Protein AF-A0A060BUA7-F1 (afdb_monomer_lite)

Foldseek 3Di:
DDDDDPDDDQLPDWFFPDPLKDKDAADDDDLAQATADRVQWIRDPSDIGKDKDQQKDALPQADDPDPDSRHPDRIGRIYIIKIKSVPPFWDADDDDDDDDDDDPDPAWDFDFDDPRTMTMTIIGGDDDPDDDDDDDDDDDDD

Organism: NCBI:txid278208

pLDDT: mean 72.05, std 21.01, range [26.09, 95.44]

Secondary structure (DSSP, 8-state):
------------S-BSPPTTPEEP-BS-STT-SEEE-GGGEEEETTEEEE--B---EE-TT--TT--STTTS-SEESEEE-EEE-TTT----SS----------STTEEEEEEE-SS-EEEEEEE---SS------SS----

Structure (mmCIF, N/CA/C/O backbone):
data_AF-A0A060BUA7-F1
#
_entry.id   AF-A0A060BUA7-F1
#
loop_
_atom_site.group_PDB
_atom_site.id
_atom_site.type_symbol
_atom_site.label_atom_id
_atom_site.label_alt_id
_atom_site.label_comp_id
_atom_site.label_asym_id
_atom_site.label_entity_id
_atom_site.label_seq_id
_atom_site.pdbx_PDB_ins_code
_atom_site.Cartn_x
_atom_site.Cartn_y
_atom_site.Cartn_z
_atom_site.occupancy
_atom_site.B_iso_or_equiv
_atom_site.auth_seq_id
_atom_site.auth_comp_id
_atom_site.auth_asym_id
_atom_site.auth_atom_id
_atom_site.pdbx_PDB_model_num
ATOM 1 N N . GLU A 1 1 ? -32.658 6.869 14.968 1.00 46.91 1 GLU A N 1
ATOM 2 C CA . GLU A 1 1 ? -31.893 5.618 14.786 1.00 46.91 1 GLU A CA 1
ATOM 3 C C . GLU A 1 1 ? -30.512 5.983 14.263 1.00 46.91 1 GLU A C 1
ATOM 5 O O . GLU A 1 1 ? -30.420 6.946 13.506 1.00 46.91 1 GLU A O 1
ATOM 10 N N . GLY A 1 2 ? -29.458 5.329 14.755 1.00 80.31 2 GLY A N 1
ATOM 11 C CA . GLY A 1 2 ? -28.060 5.698 14.500 1.00 80.31 2 GLY A CA 1
ATOM 12 C C . GLY A 1 2 ? -27.272 4.566 13.843 1.00 80.31 2 GLY A C 1
ATOM 13 O O . GLY A 1 2 ? -27.710 3.419 13.854 1.00 80.31 2 GLY A O 1
ATOM 14 N N . TYR A 1 3 ? -26.119 4.902 13.265 1.00 78.56 3 TYR A N 1
ATOM 15 C CA . TYR A 1 3 ? -25.164 3.910 12.770 1.00 78.56 3 TYR A CA 1
ATOM 16 C C . TYR A 1 3 ? -24.503 3.183 13.950 1.00 78.56 3 TYR A C 1
ATOM 18 O O . TYR A 1 3 ? -24.241 3.797 14.984 1.00 78.56 3 TYR A O 1
ATOM 26 N N . GLN A 1 4 ? -24.230 1.889 13.782 1.00 80.69 4 GLN A N 1
ATOM 27 C CA . GLN A 1 4 ? -23.444 1.084 14.716 1.00 80.69 4 GLN A CA 1
ATOM 28 C C . GLN A 1 4 ? -22.072 0.807 14.099 1.00 80.69 4 GLN A C 1
ATOM 30 O O . GLN A 1 4 ? -21.989 0.376 12.949 1.00 80.69 4 GLN A O 1
ATOM 35 N N . GLU A 1 5 ? -21.008 1.041 14.864 1.00 81.75 5 GLU A N 1
ATOM 36 C CA . GLU A 1 5 ? -19.652 0.680 14.457 1.00 81.75 5 GLU A CA 1
ATOM 37 C C . GLU A 1 5 ? -19.494 -0.846 14.432 1.00 81.75 5 GLU A C 1
ATOM 39 O O . GLU A 1 5 ? -19.836 -1.534 15.397 1.00 81.75 5 GLU A O 1
ATOM 44 N N . ILE A 1 6 ? -18.997 -1.368 13.310 1.00 83.31 6 ILE A N 1
ATOM 45 C CA . ILE A 1 6 ? -18.752 -2.805 13.104 1.00 83.31 6 ILE A CA 1
ATOM 46 C C . ILE A 1 6 ? -17.263 -3.140 12.986 1.00 83.31 6 ILE A C 1
ATOM 48 O O . ILE A 1 6 ? -16.882 -4.294 13.172 1.00 83.31 6 ILE A O 1
ATOM 52 N N . TRP A 1 7 ? -16.437 -2.145 12.662 1.00 81.56 7 TRP A N 1
ATOM 53 C CA . TRP A 1 7 ? -14.990 -2.252 12.551 1.00 81.56 7 TRP A CA 1
ATOM 54 C C . TRP A 1 7 ? -14.377 -0.851 12.538 1.00 81.56 7 TRP A C 1
ATOM 56 O O . TRP A 1 7 ? -14.933 0.059 11.918 1.00 81.56 7 TRP A O 1
ATOM 66 N N . SER A 1 8 ? -13.235 -0.699 13.196 1.00 81.06 8 SER A N 1
ATOM 67 C CA . SER A 1 8 ? -12.438 0.523 13.221 1.00 81.06 8 SER A CA 1
ATOM 68 C C . SER A 1 8 ? -10.966 0.173 13.442 1.00 81.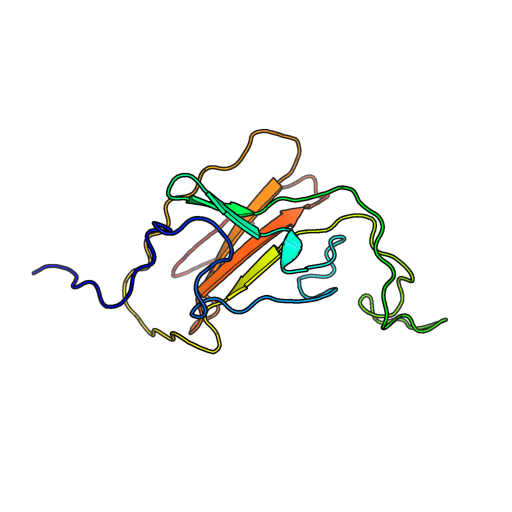06 8 SER A C 1
ATOM 70 O O . SER A 1 8 ? -10.632 -0.856 14.038 1.00 81.06 8 SER A O 1
ATOM 72 N N . ASP A 1 9 ? -10.081 1.033 12.945 1.00 78.56 9 ASP A N 1
ATOM 73 C CA . ASP A 1 9 ? -8.669 1.038 13.313 1.00 78.56 9 ASP A CA 1
ATOM 74 C C . ASP A 1 9 ? -8.239 2.488 13.538 1.00 78.56 9 ASP A C 1
ATOM 76 O O . ASP A 1 9 ? -8.167 3.290 12.607 1.00 78.56 9 ASP A O 1
ATOM 80 N N . GLU A 1 10 ? -7.994 2.815 14.802 1.00 84.44 10 GLU A N 1
ATOM 81 C CA . GLU A 1 10 ? -7.587 4.147 15.256 1.00 84.44 10 GLU A CA 1
ATOM 82 C C . GLU A 1 10 ? -6.059 4.317 15.264 1.00 84.44 10 GLU A C 1
ATOM 84 O O . GLU A 1 10 ? -5.558 5.360 15.672 1.00 84.44 10 GLU A O 1
ATOM 89 N N . PHE A 1 11 ? -5.297 3.296 14.845 1.00 84.06 11 PHE A N 1
ATOM 90 C CA . PHE A 1 11 ? -3.835 3.345 14.745 1.00 84.06 11 PHE A CA 1
ATOM 91 C C . PHE A 1 11 ? -3.133 3.738 16.062 1.00 84.06 11 PHE A C 1
ATOM 93 O O . PHE A 1 11 ? -2.153 4.478 16.074 1.00 84.06 11 PHE A O 1
ATOM 100 N N . ASN A 1 12 ? -3.623 3.214 17.192 1.00 81.19 12 ASN A N 1
ATOM 101 C CA . ASN A 1 12 ? -3.129 3.543 18.540 1.00 81.19 12 ASN A CA 1
ATOM 102 C C . ASN A 1 12 ? -1.802 2.864 18.930 1.00 81.19 12 ASN A C 1
ATOM 104 O O . ASN A 1 12 ? -1.246 3.169 19.984 1.00 81.19 12 ASN A O 1
ATOM 108 N N . ILE A 1 13 ? -1.325 1.901 18.138 1.00 87.81 13 ILE A N 1
ATOM 109 C CA . ILE A 1 13 ? -0.110 1.134 18.426 1.00 87.81 13 ILE A CA 1
ATOM 110 C C . ILE A 1 13 ? 0.944 1.503 17.390 1.00 87.81 13 ILE A C 1
ATOM 112 O O . ILE A 1 13 ? 0.815 1.140 16.224 1.00 87.81 13 ILE A O 1
ATOM 116 N N . ASP A 1 14 ? 1.987 2.202 17.835 1.00 85.31 14 ASP A N 1
ATOM 117 C CA . ASP A 1 14 ? 3.125 2.566 16.994 1.00 85.31 14 ASP A CA 1
ATOM 118 C C . ASP A 1 14 ? 3.829 1.330 16.409 1.00 85.31 14 ASP A C 1
ATOM 120 O O . ASP A 1 14 ? 3.964 0.287 17.057 1.00 85.31 14 ASP A O 1
ATOM 124 N N . GLY A 1 15 ? 4.351 1.482 15.192 1.00 91.19 15 GLY A N 1
ATOM 125 C CA . GLY A 1 15 ? 5.049 0.431 14.460 1.00 91.19 15 GLY A CA 1
ATOM 126 C C . GLY A 1 15 ? 4.265 -0.053 13.246 1.00 91.19 15 GLY A C 1
ATOM 127 O O . GLY A 1 15 ? 3.538 0.699 12.602 1.00 91.19 15 GLY A O 1
ATOM 128 N N . SER A 1 16 ? 4.440 -1.318 12.872 1.00 90.25 16 SER A N 1
ATOM 129 C CA . SER A 1 16 ? 3.766 -1.839 11.682 1.00 90.25 16 SER A CA 1
ATOM 130 C C . SER A 1 16 ? 2.239 -1.803 11.841 1.00 90.25 16 SER A C 1
ATOM 132 O O . SER A 1 16 ? 1.743 -2.128 12.921 1.00 90.25 16 SER A O 1
ATOM 134 N N . PRO A 1 17 ? 1.491 -1.461 10.774 1.00 86.56 17 PRO A N 1
ATOM 135 C CA . PRO A 1 17 ? 0.034 -1.560 10.765 1.00 86.56 17 PRO A CA 1
ATOM 136 C C . PRO A 1 17 ? -0.446 -2.938 11.224 1.00 86.56 17 PRO A C 1
ATOM 138 O O . PRO A 1 17 ? 0.236 -3.944 11.006 1.00 86.56 17 PRO A O 1
ATOM 141 N N . ALA A 1 18 ? -1.618 -2.974 11.863 1.00 86.88 18 ALA A N 1
ATOM 142 C CA . ALA A 1 18 ? -2.200 -4.204 12.381 1.00 86.88 18 ALA A CA 1
ATOM 143 C C . ALA A 1 18 ? -2.329 -5.276 11.286 1.00 86.88 18 ALA A C 1
ATOM 145 O O . ALA A 1 18 ? -2.468 -4.971 10.104 1.00 86.88 18 ALA A O 1
ATOM 146 N N . THR A 1 19 ? -2.334 -6.550 11.682 1.00 88.81 19 THR A N 1
ATOM 147 C CA . THR A 1 19 ? -2.428 -7.696 10.756 1.00 88.81 19 THR A CA 1
ATOM 148 C C . THR A 1 19 ? -3.760 -7.780 10.009 1.00 88.81 19 THR A C 1
ATOM 150 O O . THR A 1 19 ? -3.906 -8.587 9.096 1.00 88.81 19 THR A O 1
ATOM 153 N N . THR A 1 20 ? -4.728 -6.944 10.379 1.00 84.94 20 THR A N 1
ATOM 154 C CA . THR A 1 20 ? -5.939 -6.673 9.604 1.00 84.94 20 THR A CA 1
ATOM 155 C C . THR A 1 20 ? -5.641 -5.951 8.288 1.00 84.94 20 THR A C 1
ATOM 157 O O . THR A 1 20 ? -6.478 -5.969 7.393 1.00 84.94 20 THR A O 1
ATOM 160 N N . TRP A 1 21 ? -4.472 -5.342 8.118 1.00 87.25 21 TRP A N 1
ATOM 161 C CA . TRP A 1 21 ? -4.065 -4.717 6.866 1.00 87.25 21 TRP A CA 1
ATOM 162 C C . TRP A 1 21 ? -3.113 -5.614 6.074 1.00 87.25 21 TRP A C 1
ATOM 164 O O . TRP A 1 21 ? -2.046 -6.003 6.549 1.00 87.25 21 TRP A O 1
ATOM 174 N N . SER A 1 22 ? -3.472 -5.867 4.820 1.00 89.69 22 SER A N 1
ATOM 175 C CA . SER A 1 22 ? -2.644 -6.543 3.824 1.00 89.69 22 SER A CA 1
ATOM 176 C C . SER A 1 22 ? -1.938 -5.521 2.937 1.00 89.69 22 SER A C 1
ATOM 178 O O . SER A 1 22 ? -2.535 -4.526 2.527 1.00 89.69 22 SER A O 1
ATOM 180 N N . PHE A 1 23 ? -0.679 -5.784 2.588 1.00 90.38 23 PHE A N 1
ATOM 181 C CA . PHE A 1 23 ? 0.121 -4.911 1.726 1.00 90.38 23 PHE A CA 1
ATOM 182 C C . PHE A 1 23 ? 0.126 -5.390 0.280 1.00 90.38 23 PHE A C 1
ATOM 184 O O . PHE A 1 23 ? 0.403 -6.557 0.002 1.00 90.38 23 PHE A O 1
ATOM 191 N N . GLU A 1 24 ? -0.083 -4.466 -0.651 1.00 90.06 24 GLU A N 1
ATOM 192 C CA . GLU A 1 24 ? 0.254 -4.700 -2.052 1.00 90.06 24 GLU A CA 1
ATOM 193 C C . GLU A 1 24 ? 1.777 -4.605 -2.246 1.00 90.06 24 GLU A C 1
ATOM 195 O O . GLU A 1 24 ? 2.449 -3.790 -1.609 1.00 90.06 24 GLU A O 1
ATOM 200 N N . ASN A 1 25 ? 2.332 -5.423 -3.146 1.00 93.00 25 ASN A N 1
ATOM 201 C CA . ASN A 1 25 ? 3.760 -5.420 -3.454 1.00 93.00 25 ASN A CA 1
ATOM 202 C C . ASN A 1 25 ? 4.000 -5.388 -4.968 1.00 93.00 25 ASN A C 1
ATOM 204 O O . ASN A 1 25 ? 3.470 -6.217 -5.710 1.00 93.00 25 ASN A O 1
ATOM 208 N N . GLY A 1 26 ? 4.838 -4.459 -5.421 1.00 91.62 26 GLY A N 1
ATOM 209 C CA . GLY A 1 26 ? 5.216 -4.302 -6.819 1.00 91.62 26 GLY A CA 1
ATOM 210 C C . GLY A 1 26 ? 4.411 -3.274 -7.604 1.00 91.62 26 GLY A C 1
ATOM 211 O O . GLY A 1 26 ? 3.798 -2.355 -7.060 1.00 91.62 26 GLY A O 1
ATOM 212 N N . PHE A 1 27 ? 4.432 -3.430 -8.924 1.00 88.00 27 PHE A N 1
ATOM 213 C CA . PHE A 1 27 ? 3.620 -2.655 -9.855 1.00 88.00 27 PHE A CA 1
ATOM 214 C C . PHE A 1 27 ? 2.181 -3.189 -9.873 1.00 88.00 27 PHE A C 1
ATOM 216 O O . PHE A 1 27 ? 1.878 -4.179 -10.543 1.00 88.00 27 PHE A O 1
ATOM 223 N N . VAL A 1 28 ? 1.282 -2.555 -9.116 1.00 83.56 28 VAL A N 1
ATOM 224 C CA . VAL A 1 28 ? -0.079 -3.088 -8.905 1.00 83.56 28 VAL A CA 1
ATOM 225 C C . VAL A 1 28 ? -1.162 -2.238 -9.560 1.00 83.56 28 VAL A C 1
ATOM 227 O O . VAL A 1 28 ? -2.015 -2.780 -10.267 1.00 83.56 28 VAL A O 1
ATOM 230 N N . ARG A 1 29 ? -1.117 -0.915 -9.386 1.00 76.50 29 ARG A N 1
ATOM 231 C CA . ARG A 1 29 ? -2.217 -0.010 -9.745 1.00 76.50 29 ARG A CA 1
ATOM 232 C C . ARG A 1 29 ? -1.931 0.787 -11.019 1.00 76.50 29 ARG A C 1
ATOM 234 O O . ARG A 1 29 ? -0.847 1.334 -11.165 1.00 76.50 29 ARG A O 1
ATOM 241 N N . ASN A 1 30 ? -2.929 0.865 -11.907 1.00 75.88 30 ASN A N 1
ATOM 242 C CA . ASN A 1 30 ? -3.108 1.860 -12.984 1.00 75.88 30 ASN A CA 1
ATOM 243 C C . ASN A 1 30 ? -1.851 2.314 -13.761 1.00 75.88 30 ASN A C 1
ATOM 245 O O . ASN A 1 30 ? -1.732 3.495 -14.090 1.00 75.88 30 ASN A O 1
ATOM 249 N N . GLU A 1 31 ? -0.922 1.403 -14.054 1.00 80.38 31 GLU A N 1
ATOM 250 C CA . GLU A 1 31 ? 0.347 1.705 -14.742 1.00 80.38 31 GLU A CA 1
ATOM 251 C C . GLU A 1 31 ? 1.244 2.735 -14.042 1.00 80.38 31 GLU A C 1
ATOM 253 O O . GLU A 1 31 ? 2.127 3.352 -14.654 1.00 80.38 31 GLU A O 1
ATOM 258 N N . GLU A 1 32 ? 1.019 2.920 -12.746 1.00 75.69 32 GLU A N 1
ATOM 259 C CA . GLU A 1 32 ? 1.657 3.952 -11.951 1.00 75.69 32 GLU A CA 1
ATOM 260 C C . GLU A 1 32 ? 3.173 3.713 -11.843 1.00 75.69 32 GLU A C 1
ATOM 262 O O . GLU A 1 32 ? 3.698 2.631 -12.134 1.00 75.69 32 GLU A O 1
ATOM 267 N N . LEU A 1 33 ? 3.917 4.777 -11.536 1.00 79.44 33 LEU A N 1
ATOM 268 C CA . LEU A 1 33 ? 5.383 4.743 -11.566 1.00 79.44 33 LEU A CA 1
ATOM 269 C C . LEU A 1 33 ? 5.983 4.155 -10.289 1.00 79.44 33 LEU A C 1
ATOM 271 O O . LEU A 1 33 ? 7.127 3.698 -10.319 1.00 79.44 33 LEU A O 1
ATOM 275 N N . GLN A 1 34 ? 5.242 4.201 -9.183 1.00 77.75 34 GLN A N 1
ATOM 276 C CA . GLN A 1 34 ? 5.717 3.727 -7.897 1.00 77.75 34 GLN A CA 1
ATOM 277 C C . GLN A 1 34 ? 5.651 2.203 -7.767 1.00 77.75 34 GLN A C 1
ATOM 279 O O . GLN A 1 34 ? 4.736 1.545 -8.263 1.00 77.75 34 GLN A O 1
ATOM 284 N N . TRP A 1 35 ? 6.626 1.663 -7.049 1.00 88.06 35 TRP A N 1
ATOM 285 C CA . TRP A 1 35 ? 6.661 0.294 -6.565 1.00 88.06 35 TRP A CA 1
ATOM 286 C C . TRP A 1 35 ? 6.033 0.230 -5.175 1.00 88.06 35 TRP A C 1
ATOM 288 O O . TRP A 1 35 ? 6.493 0.914 -4.258 1.00 88.06 35 TRP A O 1
ATOM 298 N N . TYR A 1 36 ? 4.977 -0.564 -5.010 1.00 91.12 36 TYR A N 1
ATOM 299 C CA . TYR A 1 36 ? 4.391 -0.762 -3.691 1.00 91.12 36 TYR A CA 1
ATOM 300 C C . TYR A 1 36 ? 5.237 -1.716 -2.855 1.00 91.12 36 TYR A C 1
ATOM 302 O O . TYR A 1 36 ? 5.682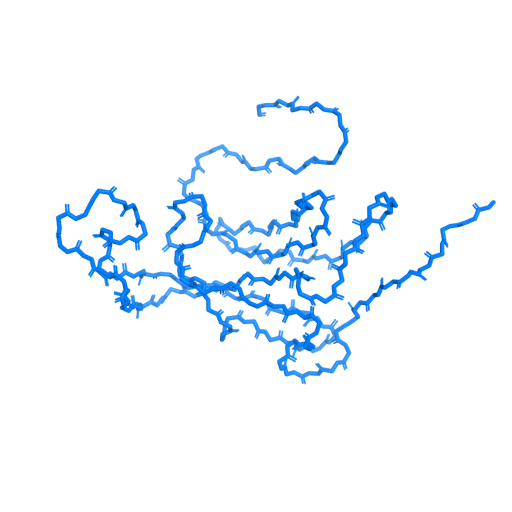 -2.749 -3.351 1.00 91.12 36 TYR A O 1
ATOM 310 N N . GLN A 1 37 ? 5.464 -1.368 -1.595 1.00 92.25 37 GLN A N 1
ATOM 311 C CA . GLN A 1 37 ? 6.154 -2.207 -0.621 1.00 92.25 37 GLN A CA 1
ATOM 312 C C . GLN A 1 37 ? 5.722 -1.821 0.794 1.00 92.25 37 GLN A C 1
ATOM 314 O O . GLN A 1 37 ? 5.310 -0.692 1.035 1.00 92.25 37 GLN A O 1
ATOM 319 N N . LYS A 1 38 ? 5.838 -2.745 1.750 1.00 93.12 38 LYS A N 1
ATOM 320 C CA . LYS A 1 38 ? 5.371 -2.527 3.130 1.00 93.12 38 LYS A CA 1
ATOM 321 C C . LYS A 1 38 ? 6.143 -1.433 3.885 1.00 93.12 38 LYS A C 1
ATOM 323 O O . LYS A 1 38 ? 5.558 -0.729 4.700 1.00 93.12 38 LYS A O 1
ATOM 328 N N . ASP A 1 39 ? 7.432 -1.261 3.584 1.00 92.69 39 ASP A N 1
ATOM 329 C CA . ASP A 1 39 ? 8.370 -0.417 4.350 1.00 92.69 39 ASP A CA 1
ATOM 330 C C . ASP A 1 39 ? 8.084 1.094 4.231 1.00 92.69 39 ASP A C 1
ATOM 332 O O . ASP A 1 39 ? 8.701 1.925 4.908 1.00 92.69 39 ASP A O 1
ATOM 336 N N . ASN A 1 40 ? 7.146 1.458 3.359 1.00 86.38 40 ASN A N 1
ATOM 337 C CA . ASN A 1 40 ? 6.648 2.811 3.166 1.00 86.38 40 ASN A CA 1
ATOM 338 C C . ASN A 1 40 ? 5.415 3.123 4.033 1.00 86.38 40 ASN A C 1
ATOM 340 O O . ASN A 1 40 ? 4.833 4.192 3.869 1.00 86.38 40 ASN A O 1
ATOM 344 N N . ALA A 1 41 ? 4.998 2.223 4.931 1.00 86.62 41 ALA A N 1
ATOM 345 C CA . ALA A 1 41 ? 3.895 2.454 5.857 1.00 86.62 41 ALA A CA 1
ATOM 346 C C . ALA A 1 41 ? 4.300 2.155 7.297 1.00 86.62 41 ALA A C 1
ATOM 348 O O . ALA A 1 41 ? 4.894 1.118 7.587 1.00 86.62 41 ALA A O 1
ATOM 349 N N . ASN A 1 42 ? 3.922 3.051 8.200 1.00 86.44 42 ASN A N 1
ATOM 350 C CA . ASN A 1 42 ? 4.155 2.897 9.625 1.00 86.44 42 ASN A CA 1
ATOM 351 C C . ASN A 1 42 ? 3.056 3.614 10.407 1.00 86.44 42 ASN A C 1
ATOM 353 O O . ASN A 1 42 ? 2.608 4.688 10.011 1.00 86.44 42 ASN A O 1
ATOM 357 N N . VAL A 1 43 ? 2.644 3.046 11.527 1.00 84.56 43 VAL A N 1
ATOM 358 C CA . VAL A 1 43 ? 1.812 3.724 12.512 1.00 84.56 43 VAL A CA 1
ATOM 359 C C . VAL A 1 43 ? 2.715 4.531 13.429 1.00 84.56 43 VAL A C 1
ATOM 361 O O . VAL A 1 43 ? 3.719 4.026 13.942 1.00 84.56 43 VAL A O 1
ATOM 364 N N . LYS A 1 44 ? 2.379 5.806 13.592 1.00 79.88 44 LYS A N 1
ATOM 365 C CA . LYS A 1 44 ? 3.088 6.713 14.481 1.00 79.88 44 LYS A CA 1
ATOM 366 C C . LYS A 1 44 ? 2.153 7.812 14.964 1.00 79.88 44 LYS A C 1
ATOM 368 O O . LYS A 1 44 ? 1.444 8.407 14.154 1.00 79.88 44 LYS A O 1
ATOM 373 N N . ASP A 1 45 ? 2.205 8.115 16.258 1.00 81.25 45 ASP A N 1
ATOM 374 C CA . ASP A 1 45 ? 1.478 9.234 16.870 1.00 81.25 45 ASP A CA 1
ATOM 375 C C . ASP A 1 45 ? -0.048 9.154 16.619 1.00 81.25 45 ASP A C 1
ATOM 377 O O . ASP A 1 45 ? -0.705 10.157 16.325 1.00 81.25 45 ASP A O 1
ATOM 381 N N . GLY A 1 46 ? -0.619 7.944 16.691 1.00 77.62 46 GLY A N 1
ATOM 382 C CA . GLY A 1 46 ? -2.057 7.718 16.480 1.00 77.62 46 GLY A CA 1
ATOM 383 C C . GLY A 1 46 ? -2.503 7.801 15.016 1.00 77.62 46 GLY A C 1
ATOM 384 O O . GLY A 1 46 ? -3.679 8.017 14.739 1.00 77.62 46 GLY A O 1
ATOM 385 N N . CYS A 1 47 ? -1.570 7.733 14.063 1.00 78.81 47 CYS A N 1
ATOM 386 C CA . CYS A 1 47 ? -1.858 7.875 12.639 1.00 78.81 47 CYS A CA 1
ATOM 387 C C . CYS A 1 47 ? -1.135 6.806 11.819 1.00 78.81 47 CYS A C 1
ATOM 389 O O . CYS A 1 47 ? 0.055 6.555 12.012 1.00 78.81 47 CYS A O 1
ATOM 391 N N . LEU A 1 48 ? -1.819 6.258 10.815 1.00 83.50 48 LEU A N 1
ATOM 392 C CA . LEU A 1 48 ? -1.154 5.544 9.731 1.00 83.50 48 LEU A CA 1
ATOM 393 C C . LEU A 1 48 ? -0.460 6.544 8.805 1.00 83.50 48 LEU A C 1
ATOM 395 O O . LEU A 1 48 ? -1.098 7.336 8.109 1.00 83.50 48 LEU A O 1
ATOM 399 N N . VAL A 1 49 ? 0.865 6.486 8.788 1.00 81.62 49 VAL A N 1
ATOM 400 C CA . VAL A 1 49 ? 1.723 7.270 7.908 1.00 81.62 49 VAL A CA 1
ATOM 401 C C . VAL A 1 49 ? 2.106 6.402 6.720 1.00 81.62 49 VAL A C 1
ATOM 403 O O . VAL A 1 49 ? 2.749 5.367 6.877 1.00 81.62 49 VAL A O 1
ATOM 406 N N . ILE A 1 50 ? 1.729 6.840 5.522 1.00 82.19 50 ILE A N 1
ATOM 407 C CA . ILE A 1 50 ? 2.217 6.271 4.266 1.00 82.19 50 ILE A CA 1
ATOM 408 C C . ILE A 1 50 ? 3.157 7.297 3.638 1.00 82.19 50 ILE A C 1
ATOM 410 O O . ILE A 1 50 ? 2.842 8.484 3.568 1.00 82.19 50 ILE A O 1
ATOM 414 N N . GLU A 1 51 ? 4.314 6.851 3.168 1.00 79.44 51 GLU A N 1
ATOM 415 C CA . GLU A 1 51 ? 5.351 7.711 2.613 1.00 79.44 51 GLU A CA 1
ATOM 416 C C . GLU A 1 51 ? 5.628 7.342 1.160 1.00 79.44 51 GLU A C 1
ATOM 418 O O . GLU A 1 51 ? 5.988 6.212 0.837 1.00 79.44 51 GLU A O 1
ATOM 423 N N . GLY A 1 52 ? 5.506 8.311 0.256 1.00 82.25 52 GLY A N 1
ATOM 424 C CA . GLY A 1 52 ? 6.106 8.198 -1.069 1.00 82.25 52 GLY A CA 1
ATOM 425 C C . GLY A 1 52 ? 7.592 8.542 -0.987 1.00 82.25 52 GLY A C 1
ATOM 426 O O . GLY A 1 52 ? 7.928 9.646 -0.558 1.00 82.25 52 GLY A O 1
ATOM 427 N N . ARG A 1 53 ? 8.484 7.641 -1.408 1.00 82.12 53 ARG A N 1
ATOM 428 C CA . ARG A 1 53 ? 9.933 7.899 -1.445 1.00 82.12 53 ARG A CA 1
ATOM 429 C C . ARG A 1 53 ? 10.429 7.905 -2.886 1.00 82.12 53 ARG A C 1
ATOM 431 O O . ARG A 1 53 ? 9.934 7.165 -3.733 1.00 82.12 53 ARG A O 1
ATOM 438 N N . LYS A 1 54 ? 11.406 8.765 -3.176 1.00 85.12 54 LYS A N 1
ATOM 439 C CA . LYS A 1 54 ? 12.161 8.728 -4.433 1.00 85.12 54 LYS A CA 1
ATOM 440 C C . LYS A 1 54 ? 13.380 7.842 -4.212 1.00 85.12 54 LYS A C 1
ATOM 442 O O . LYS A 1 54 ? 14.401 8.313 -3.720 1.00 85.12 54 LYS A O 1
ATOM 447 N N . GLU A 1 55 ? 13.246 6.573 -4.554 1.00 83.44 55 GLU A N 1
ATOM 448 C CA . GLU A 1 55 ? 14.295 5.571 -4.406 1.00 83.44 55 GLU A CA 1
ATOM 449 C C . GLU A 1 55 ? 14.219 4.539 -5.529 1.00 83.44 55 GLU A C 1
ATOM 451 O O . GLU A 1 55 ? 13.153 4.296 -6.099 1.00 83.44 55 GLU A O 1
ATOM 456 N N . THR A 1 56 ? 15.367 3.956 -5.868 1.00 92.44 56 THR A N 1
ATOM 457 C CA . THR A 1 56 ? 15.455 2.980 -6.952 1.00 92.44 56 THR A CA 1
ATOM 458 C C . THR A 1 56 ? 15.300 1.571 -6.403 1.00 92.44 56 THR A C 1
ATOM 460 O O . THR A 1 56 ? 16.123 1.133 -5.603 1.00 92.44 56 THR A O 1
ATOM 463 N N . VAL A 1 57 ? 14.295 0.843 -6.888 1.00 93.81 57 VAL A N 1
ATOM 464 C CA . VAL A 1 57 ? 14.065 -0.570 -6.559 1.00 93.81 57 VAL A CA 1
ATOM 465 C C . VAL A 1 57 ? 14.120 -1.400 -7.835 1.00 93.81 57 VAL A C 1
ATOM 467 O O . VAL A 1 57 ? 13.506 -1.048 -8.844 1.00 93.81 57 VAL A O 1
ATOM 470 N N . THR A 1 58 ? 14.864 -2.504 -7.807 1.00 95.44 58 THR A N 1
ATOM 471 C CA . THR A 1 58 ? 14.906 -3.464 -8.917 1.00 95.44 58 THR A CA 1
ATOM 472 C C . THR A 1 58 ? 13.576 -4.192 -9.019 1.00 95.44 58 THR A C 1
ATOM 474 O O . THR A 1 58 ? 13.075 -4.697 -8.019 1.00 95.44 58 THR A O 1
ATOM 477 N N . ASN A 1 59 ? 13.024 -4.291 -10.226 1.00 94.25 59 ASN A N 1
ATOM 478 C CA . ASN A 1 59 ? 11.837 -5.096 -10.472 1.00 94.25 59 ASN A CA 1
ATOM 479 C C . ASN A 1 59 ? 12.239 -6.577 -10.627 1.00 94.25 59 ASN A C 1
ATOM 481 O O . ASN A 1 59 ? 12.792 -6.935 -11.671 1.00 94.25 59 ASN A O 1
ATOM 485 N N . PRO A 1 60 ? 11.958 -7.461 -9.650 1.00 93.69 60 PRO A N 1
ATOM 486 C CA . PRO A 1 60 ? 12.278 -8.885 -9.753 1.00 93.69 60 PRO A CA 1
ATOM 487 C C . PRO A 1 60 ? 11.531 -9.591 -10.893 1.00 93.69 60 PRO A C 1
ATOM 489 O O . PRO A 1 60 ? 11.969 -10.644 -11.341 1.00 93.69 60 PRO A O 1
ATOM 492 N N . ASN A 1 61 ? 10.431 -9.011 -11.383 1.00 93.06 61 ASN A N 1
ATOM 493 C CA . ASN A 1 61 ? 9.610 -9.576 -12.452 1.00 93.06 61 ASN A CA 1
ATOM 494 C C . ASN A 1 61 ? 9.976 -9.018 -13.836 1.00 93.06 61 ASN A C 1
ATOM 496 O O . ASN A 1 61 ? 9.182 -9.128 -14.770 1.00 93.06 61 ASN A O 1
ATOM 500 N N . TYR A 1 62 ? 11.132 -8.363 -13.977 1.00 94.38 62 TYR A N 1
ATOM 501 C CA . TYR A 1 62 ? 11.555 -7.799 -15.254 1.00 94.38 62 TYR A CA 1
ATOM 502 C C . TYR A 1 62 ? 11.784 -8.885 -16.313 1.00 94.38 62 TYR A C 1
ATOM 504 O O . TYR A 1 62 ? 12.521 -9.846 -16.097 1.00 94.38 62 TYR A O 1
ATOM 512 N N . ILE A 1 63 ? 11.192 -8.684 -17.489 1.00 94.88 63 ILE A N 1
ATOM 513 C CA . ILE A 1 63 ? 11.338 -9.540 -18.663 1.00 94.88 63 ILE A CA 1
ATOM 514 C C . ILE A 1 63 ? 11.725 -8.649 -19.844 1.00 94.88 63 ILE A C 1
ATOM 516 O O . ILE A 1 63 ? 10.960 -7.779 -20.270 1.00 94.88 63 ILE A O 1
ATOM 520 N N . SER A 1 64 ? 12.921 -8.874 -20.392 1.00 93.94 64 SER A N 1
ATOM 521 C CA . SER A 1 64 ? 13.406 -8.120 -21.551 1.00 93.94 64 SER A CA 1
ATOM 522 C C . SER A 1 64 ? 12.484 -8.322 -22.756 1.00 93.94 64 SER A C 1
ATOM 524 O O . SER A 1 64 ? 12.146 -9.450 -23.103 1.00 93.94 64 SER A O 1
ATOM 526 N N . GLY A 1 65 ? 12.059 -7.220 -23.379 1.00 92.75 65 GLY A N 1
ATOM 527 C CA . GLY A 1 65 ? 11.147 -7.241 -24.526 1.00 92.75 65 GLY A CA 1
ATOM 528 C C . GLY A 1 65 ? 9.668 -7.446 -24.180 1.00 92.75 65 GLY A C 1
ATOM 529 O O . GLY A 1 65 ? 8.851 -7.510 -25.096 1.00 92.75 65 GLY A O 1
ATOM 530 N N . SER A 1 66 ? 9.299 -7.525 -22.895 1.00 93.94 66 SER A N 1
ATOM 531 C CA . SER A 1 66 ? 7.890 -7.570 -22.494 1.00 93.94 66 SER A CA 1
ATOM 532 C C . SER A 1 66 ? 7.160 -6.276 -22.856 1.00 93.94 66 SER A C 1
ATOM 534 O O . SER A 1 66 ? 7.703 -5.179 -22.717 1.00 93.94 66 SER A O 1
ATOM 536 N N . THR A 1 67 ? 5.908 -6.406 -23.289 1.00 91.44 67 THR A N 1
ATOM 537 C CA . THR A 1 67 ? 4.989 -5.286 -23.533 1.00 91.44 67 THR A CA 1
ATOM 538 C C . THR A 1 67 ? 4.095 -4.984 -22.329 1.00 91.44 67 THR A C 1
ATOM 540 O O . THR A 1 67 ? 3.434 -3.948 -22.311 1.00 91.44 67 THR A O 1
ATOM 543 N N . ASP A 1 68 ? 4.081 -5.849 -21.309 1.00 90.44 68 ASP A N 1
ATOM 544 C CA . ASP A 1 68 ? 3.343 -5.611 -20.068 1.00 90.44 68 ASP A CA 1
ATOM 545 C C . ASP A 1 68 ? 4.085 -4.564 -19.224 1.00 90.44 68 ASP A C 1
ATOM 547 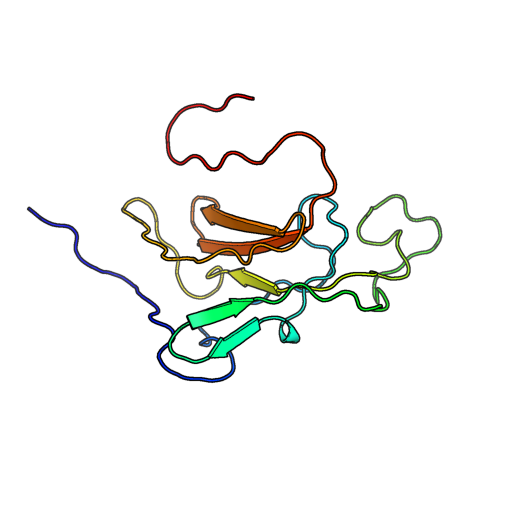O O . ASP A 1 68 ? 5.269 -4.699 -18.905 1.00 90.44 68 ASP A O 1
ATOM 551 N N . TRP A 1 69 ? 3.392 -3.494 -18.840 1.00 86.19 69 TRP A N 1
ATOM 552 C CA . TRP A 1 69 ? 3.950 -2.397 -18.052 1.00 86.19 69 TRP A CA 1
ATOM 553 C C . TRP A 1 69 ? 4.543 -2.852 -16.706 1.00 86.19 69 TRP A C 1
ATOM 555 O O . TRP A 1 69 ? 5.481 -2.218 -16.217 1.00 86.19 69 TRP A O 1
ATOM 565 N N . LYS A 1 70 ? 4.045 -3.953 -16.122 1.00 88.44 70 LYS A N 1
ATOM 566 C CA . LYS A 1 70 ? 4.534 -4.508 -14.849 1.00 88.44 70 LYS A CA 1
ATOM 567 C C . LYS A 1 70 ? 5.874 -5.219 -14.980 1.00 88.44 70 LYS A C 1
ATOM 569 O O . LYS A 1 70 ? 6.616 -5.302 -14.005 1.00 88.44 70 LYS A O 1
ATOM 574 N N . THR A 1 71 ? 6.186 -5.753 -16.157 1.00 91.94 71 THR A N 1
ATOM 575 C CA . THR A 1 71 ? 7.371 -6.600 -16.385 1.00 91.94 71 THR A CA 1
ATOM 576 C C . THR A 1 71 ? 8.349 -5.992 -17.390 1.00 91.94 71 THR A C 1
ATOM 578 O O . THR A 1 71 ? 9.499 -6.403 -17.453 1.00 91.94 71 THR A O 1
ATOM 581 N N . SER A 1 72 ? 7.949 -4.961 -18.132 1.00 91.75 72 SER A N 1
ATOM 582 C CA . SER A 1 72 ? 8.799 -4.246 -19.097 1.00 91.75 72 SER A CA 1
ATOM 583 C C . SER A 1 72 ? 9.828 -3.315 -18.452 1.00 91.75 72 SER A C 1
ATOM 585 O O . SER A 1 72 ? 10.835 -2.970 -19.068 1.00 91.75 72 SER A O 1
ATOM 587 N N . ARG A 1 73 ? 9.592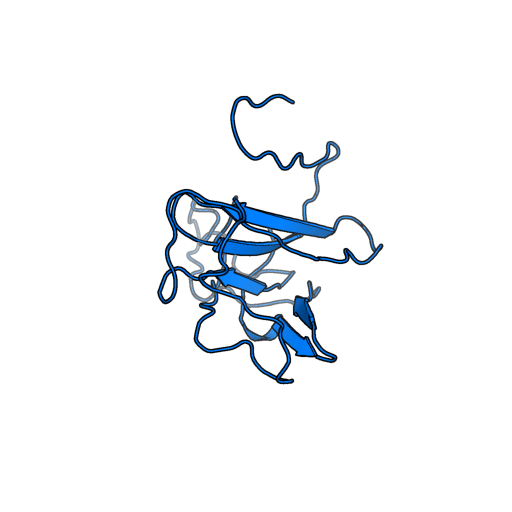 -2.887 -17.207 1.00 90.25 73 ARG A N 1
ATOM 588 C CA . ARG A 1 73 ? 10.449 -1.933 -16.492 1.00 90.25 73 ARG A CA 1
ATOM 589 C C . ARG A 1 73 ? 11.468 -2.685 -15.628 1.00 90.25 73 ARG A C 1
ATOM 591 O O . ARG A 1 73 ? 11.038 -3.421 -14.741 1.00 90.25 73 ARG A O 1
ATOM 598 N N . PRO A 1 74 ? 12.787 -2.490 -15.812 1.00 93.19 74 PRO A N 1
ATOM 599 C CA . PRO A 1 74 ? 13.802 -3.162 -14.994 1.00 93.19 74 PRO A CA 1
ATOM 600 C C . PRO A 1 74 ? 13.902 -2.595 -13.573 1.00 93.19 74 PRO A C 1
ATOM 602 O O . PRO A 1 74 ? 14.313 -3.296 -12.651 1.00 93.19 74 PRO A O 1
ATOM 605 N N . VAL A 1 75 ? 13.517 -1.331 -13.383 1.00 93.44 75 VAL A N 1
ATOM 606 C CA . VAL A 1 75 ? 13.564 -0.635 -12.093 1.00 93.44 75 VAL A CA 1
ATOM 607 C C . VAL A 1 75 ? 12.347 0.271 -11.912 1.00 93.44 75 VAL A C 1
ATOM 609 O O . VAL A 1 75 ? 11.787 0.777 -12.888 1.00 93.44 75 VAL A O 1
ATOM 612 N N . ALA A 1 76 ? 11.979 0.515 -10.659 1.00 89.00 76 ALA A N 1
ATOM 613 C CA . ALA A 1 76 ? 11.112 1.609 -10.238 1.00 89.00 76 ALA A CA 1
ATOM 614 C C . ALA A 1 76 ? 11.961 2.727 -9.622 1.00 89.00 76 ALA A C 1
ATOM 616 O O . ALA A 1 76 ? 12.954 2.440 -8.965 1.00 89.00 76 ALA A O 1
ATOM 617 N N . GLN A 1 77 ? 11.580 3.989 -9.830 1.00 87.06 77 GLN A N 1
ATOM 618 C CA . GLN A 1 77 ? 12.294 5.167 -9.291 1.00 87.06 77 GLN A CA 1
ATOM 619 C C . GLN A 1 77 ? 11.597 5.799 -8.079 1.00 87.06 77 GLN A C 1
ATOM 621 O O . GLN A 1 77 ? 12.069 6.793 -7.520 1.00 87.06 77 GLN A O 1
ATOM 626 N N . TYR A 1 78 ? 10.439 5.253 -7.723 1.00 85.44 78 TYR A N 1
ATOM 627 C CA . TYR A 1 78 ? 9.600 5.716 -6.636 1.00 85.44 78 TYR A CA 1
ATOM 628 C C . TYR A 1 78 ? 9.019 4.508 -5.919 1.00 85.44 78 TYR A C 1
ATOM 630 O O . TYR A 1 78 ? 8.706 3.504 -6.560 1.00 85.44 78 TYR A O 1
ATOM 638 N N . THR A 1 79 ? 8.821 4.629 -4.615 1.00 85.38 79 THR A N 1
ATOM 639 C CA . THR A 1 79 ? 8.164 3.616 -3.787 1.00 85.38 79 THR A CA 1
ATOM 640 C C . THR A 1 79 ? 7.048 4.242 -2.967 1.00 85.38 79 THR A C 1
ATOM 642 O O . THR A 1 79 ? 7.055 5.445 -2.687 1.00 85.38 79 THR A O 1
ATOM 645 N N . SER A 1 80 ? 6.060 3.433 -2.601 1.00 87.00 80 SER A N 1
ATOM 646 C CA . SER A 1 80 ? 5.012 3.807 -1.652 1.00 87.00 80 SER A CA 1
ATOM 647 C C . SER A 1 80 ? 4.391 2.556 -1.025 1.00 87.00 80 SER A C 1
ATOM 649 O O . SER A 1 80 ? 4.826 1.449 -1.327 1.00 87.00 80 SER A O 1
ATOM 651 N N . SER A 1 81 ? 3.360 2.711 -0.193 1.00 86.50 81 SER A N 1
ATOM 652 C CA . SER A 1 81 ? 2.547 1.585 0.286 1.00 86.50 81 SER A CA 1
ATOM 653 C C . SER A 1 81 ? 1.117 1.691 -0.219 1.00 86.50 81 SER A C 1
ATOM 655 O O . SER A 1 81 ? 0.545 2.780 -0.312 1.00 86.50 81 SER A O 1
ATOM 657 N N . SER A 1 82 ? 0.527 0.532 -0.490 1.00 87.12 82 SER A N 1
ATOM 658 C CA . SER A 1 82 ? -0.918 0.372 -0.566 1.00 87.12 82 SER A CA 1
ATOM 659 C C . SER A 1 82 ? -1.329 -0.721 0.405 1.00 87.12 82 SER A C 1
ATOM 661 O O . SER A 1 82 ? -0.736 -1.802 0.419 1.00 87.12 82 SER A O 1
ATOM 663 N N . LEU A 1 83 ? -2.306 -0.392 1.242 1.00 86.19 83 LEU A N 1
ATOM 664 C CA . LEU A 1 83 ? -2.871 -1.271 2.246 1.00 86.19 83 LEU A CA 1
ATOM 665 C C . LEU A 1 83 ? -4.314 -1.585 1.868 1.00 86.19 83 LEU A C 1
ATOM 667 O O . LEU A 1 83 ? -5.047 -0.721 1.380 1.00 86.19 83 LEU A O 1
ATOM 671 N N . THR A 1 84 ? -4.724 -2.823 2.107 1.00 85.88 84 THR A N 1
ATOM 672 C CA . THR A 1 84 ? -6.081 -3.301 1.847 1.00 85.88 84 THR A CA 1
ATOM 673 C C . THR A 1 84 ? -6.569 -4.172 2.996 1.00 85.88 84 THR A C 1
ATOM 675 O O . THR A 1 84 ? -5.760 -4.772 3.696 1.00 85.88 84 THR A O 1
ATOM 678 N N . THR A 1 85 ? -7.881 -4.286 3.181 1.00 81.50 85 THR A N 1
ATOM 679 C CA . THR A 1 85 ? -8.480 -5.215 4.160 1.00 81.50 85 THR A CA 1
ATOM 680 C C . THR A 1 85 ? -8.908 -6.543 3.528 1.00 81.50 85 THR A C 1
ATOM 682 O O . THR A 1 85 ? -9.723 -7.264 4.098 1.00 81.50 85 THR A O 1
ATOM 685 N N . VAL A 1 86 ? -8.389 -6.865 2.334 1.00 79.25 86 VAL A N 1
ATOM 686 C CA . VAL A 1 86 ? -8.909 -7.942 1.470 1.00 79.25 86 VAL A CA 1
ATOM 687 C C . VAL A 1 86 ? -8.983 -9.307 2.158 1.00 79.25 86 VAL A C 1
ATOM 689 O O . VAL A 1 86 ? -9.930 -10.063 1.934 1.00 79.25 86 VAL A O 1
ATOM 692 N N . ASP A 1 87 ? -8.030 -9.586 3.046 1.00 80.00 87 ASP A N 1
ATOM 693 C CA . ASP A 1 87 ? -7.913 -10.870 3.739 1.00 80.00 87 ASP A CA 1
ATOM 694 C C . ASP A 1 87 ? -8.552 -10.877 5.138 1.00 80.00 87 ASP A C 1
ATOM 696 O O . ASP A 1 87 ? -8.586 -11.920 5.790 1.00 80.00 87 ASP A O 1
ATOM 700 N N . SER A 1 88 ? -9.044 -9.735 5.628 1.00 80.38 88 SER A N 1
ATOM 701 C CA . SER A 1 88 ? -9.397 -9.553 7.044 1.00 80.38 88 SER A CA 1
ATOM 702 C C . SER A 1 88 ? -10.817 -9.042 7.274 1.00 80.38 88 SER A C 1
ATOM 704 O O . SER A 1 88 ? -11.513 -9.539 8.160 1.00 80.38 88 SER A O 1
ATOM 706 N N . PHE A 1 89 ? -11.258 -8.053 6.498 1.00 75.69 89 PHE A N 1
ATOM 707 C CA . PHE A 1 89 ? -12.518 -7.367 6.715 1.00 75.69 89 PHE A CA 1
ATOM 708 C C . PHE A 1 89 ? -13.156 -6.971 5.391 1.00 75.69 89 PHE A C 1
ATOM 710 O O . PHE A 1 89 ? -12.595 -6.221 4.588 1.00 75.69 89 PHE A O 1
ATOM 717 N N . ASN A 1 90 ? -14.381 -7.459 5.226 1.00 76.62 90 ASN A N 1
ATOM 718 C CA . ASN A 1 90 ? -15.235 -7.215 4.082 1.00 76.62 90 ASN A CA 1
ATOM 719 C C . ASN A 1 90 ? -16.546 -6.643 4.588 1.00 76.62 90 ASN A C 1
ATOM 721 O O . ASN A 1 90 ? -17.172 -7.227 5.474 1.00 76.62 90 ASN A O 1
ATOM 725 N N . PHE A 1 91 ? -16.988 -5.548 3.989 1.00 69.06 91 PHE A N 1
ATOM 726 C CA . PHE A 1 91 ? -18.306 -4.996 4.261 1.00 69.06 91 PHE A CA 1
ATOM 727 C C . PHE A 1 91 ? -19.055 -4.796 2.948 1.00 69.06 91 PHE A C 1
ATOM 729 O O . PHE A 1 91 ? -18.466 -4.665 1.878 1.00 69.06 91 PHE A O 1
ATOM 736 N N . MET A 1 92 ? -20.378 -4.836 3.027 1.00 71.88 92 MET A N 1
ATOM 737 C CA . MET A 1 92 ? -21.259 -4.580 1.900 1.00 71.88 92 MET A CA 1
ATOM 738 C C . MET A 1 92 ? -22.413 -3.744 2.428 1.00 71.88 92 MET A C 1
ATOM 740 O O . MET A 1 92 ? -23.139 -4.197 3.313 1.00 71.88 92 MET A O 1
ATOM 744 N N . TYR A 1 93 ? -22.562 -2.544 1.866 1.00 74.31 93 TYR A N 1
ATOM 745 C CA . TYR A 1 93 ? -23.434 -1.481 2.371 1.00 74.31 93 TYR A CA 1
ATOM 746 C C . TYR A 1 93 ? -22.997 -0.922 3.730 1.00 74.31 93 TYR A C 1
ATOM 748 O O . TYR A 1 93 ? -22.343 -1.582 4.533 1.00 74.31 93 TYR A O 1
ATOM 756 N N . GLY A 1 94 ? -23.375 0.327 3.988 1.00 73.00 94 GLY A N 1
ATOM 757 C CA . GLY A 1 94 ? -23.045 1.030 5.222 1.00 73.00 94 GLY A CA 1
ATOM 758 C C . GLY A 1 94 ? -22.328 2.340 4.945 1.00 73.00 94 GLY A C 1
ATOM 759 O O . GLY A 1 94 ? -22.504 2.947 3.889 1.00 73.00 94 GLY A O 1
ATOM 760 N N . ARG A 1 95 ? -21.546 2.784 5.926 1.00 76.00 95 ARG A N 1
ATOM 761 C CA . ARG A 1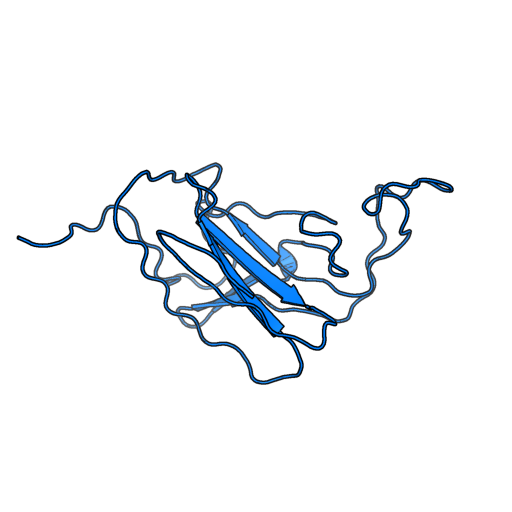 95 ? -20.769 4.013 5.850 1.00 76.00 95 ARG A CA 1
ATOM 762 C C . ARG A 1 95 ? -19.326 3.721 6.223 1.00 76.00 95 ARG A C 1
ATOM 764 O O . ARG A 1 95 ? -19.075 3.124 7.263 1.00 76.00 95 ARG A O 1
ATOM 771 N N . LEU A 1 96 ? -18.415 4.212 5.394 1.00 74.00 96 LEU A N 1
ATOM 772 C CA . LEU A 1 96 ? -16.994 4.259 5.683 1.00 74.00 96 LEU A CA 1
ATOM 773 C C . LEU A 1 96 ? -16.587 5.709 5.964 1.00 74.00 96 LEU A C 1
ATOM 775 O O . LEU A 1 96 ? -16.760 6.577 5.109 1.00 74.00 96 LEU A O 1
ATOM 779 N N . GLU A 1 97 ? -16.040 5.968 7.148 1.00 72.19 97 GLU A N 1
ATOM 780 C CA . GLU A 1 97 ? -15.472 7.268 7.510 1.00 72.19 97 GLU A CA 1
ATOM 781 C C . GLU A 1 97 ? -13.947 7.145 7.606 1.00 72.19 97 GLU A C 1
ATOM 783 O O . GLU A 1 97 ? -13.424 6.254 8.268 1.00 72.19 97 GLU A O 1
ATOM 788 N N . VAL A 1 98 ? -13.223 8.027 6.910 1.00 76.12 98 VAL A N 1
ATOM 789 C CA . VAL A 1 98 ? -11.754 8.070 6.927 1.00 76.12 98 VAL A CA 1
ATOM 790 C C . VAL A 1 98 ? -11.311 9.499 7.176 1.00 76.12 98 VAL A C 1
ATOM 792 O O . VAL A 1 98 ? -11.677 10.416 6.436 1.00 76.12 98 VAL A O 1
ATOM 795 N N . ARG A 1 99 ? -10.467 9.692 8.191 1.00 75.69 99 ARG A N 1
ATOM 796 C CA . ARG A 1 99 ? -9.817 10.972 8.461 1.00 75.69 99 ARG A CA 1
ATOM 797 C C . ARG A 1 99 ? -8.371 10.915 7.991 1.00 75.69 99 ARG A C 1
ATOM 799 O O . ARG A 1 99 ? -7.552 10.216 8.570 1.00 75.69 99 ARG A O 1
ATOM 806 N N . ALA A 1 100 ? -8.050 11.691 6.963 1.00 72.69 100 ALA A N 1
ATOM 807 C CA . ALA A 1 100 ? -6.706 11.749 6.402 1.00 72.69 100 ALA A CA 1
ATOM 808 C C . ALA A 1 100 ? -6.233 13.196 6.248 1.00 72.69 100 ALA A C 1
ATOM 810 O O . ALA A 1 100 ? -7.019 14.106 5.976 1.00 72.69 100 ALA A O 1
ATOM 811 N N . LYS A 1 101 ? -4.923 13.402 6.388 1.00 73.94 101 LYS A N 1
ATOM 812 C CA . LYS A 1 101 ? -4.253 14.660 6.060 1.00 73.94 101 LYS A CA 1
ATOM 813 C C . LYS A 1 101 ? -3.285 14.404 4.916 1.00 73.94 101 LYS A C 1
ATOM 815 O O . LYS A 1 101 ? -2.388 13.580 5.044 1.00 73.94 101 LYS A O 1
ATOM 820 N N . ASN A 1 102 ? -3.451 15.135 3.819 1.00 67.19 102 ASN A N 1
ATOM 821 C CA . ASN A 1 102 ? -2.475 15.121 2.737 1.00 67.19 102 ASN A CA 1
ATOM 822 C C . ASN A 1 102 ? -1.345 16.112 3.049 1.00 67.19 102 ASN A C 1
ATOM 824 O O . ASN A 1 102 ? -1.587 17.217 3.547 1.00 67.19 102 ASN A O 1
ATOM 828 N N . THR A 1 103 ? -0.111 15.721 2.760 1.00 58.28 103 THR A N 1
ATOM 829 C CA . THR A 1 103 ? 1.059 16.581 2.925 1.00 58.28 103 THR A CA 1
ATOM 830 C C . THR A 1 103 ? 1.196 17.464 1.686 1.00 58.28 103 THR A C 1
ATOM 832 O O . THR A 1 103 ? 1.253 16.972 0.561 1.00 58.28 103 THR A O 1
ATOM 835 N N . TYR A 1 104 ? 1.256 18.786 1.873 1.00 47.00 104 TYR A N 1
ATOM 836 C CA . TYR A 1 104 ? 1.429 19.746 0.779 1.00 47.00 104 TYR A CA 1
ATOM 837 C C . TYR A 1 104 ? 2.873 19.712 0.251 1.00 47.00 104 TYR A C 1
ATOM 839 O O . TYR A 1 104 ? 3.721 20.508 0.638 1.00 47.00 104 TYR A O 1
ATOM 847 N N . GLY A 1 105 ? 3.149 18.762 -0.638 1.00 45.47 105 GLY A N 1
ATOM 848 C CA . GLY A 1 105 ? 4.355 18.669 -1.454 1.00 45.47 105 GLY A CA 1
ATOM 849 C C . GLY A 1 105 ? 3.963 18.068 -2.802 1.00 45.47 105 GLY A C 1
ATOM 850 O O . GLY A 1 105 ? 3.177 17.128 -2.842 1.00 45.47 105 GLY A O 1
ATOM 851 N N . TYR A 1 106 ? 4.411 18.674 -3.903 1.00 36.28 106 TYR A N 1
ATOM 852 C CA . TYR A 1 106 ? 3.943 18.442 -5.278 1.00 36.28 106 TYR A CA 1
ATOM 853 C C . TYR A 1 106 ? 3.368 17.032 -5.581 1.00 36.28 106 TYR A C 1
ATOM 855 O O . TYR A 1 106 ? 4.093 16.040 -5.599 1.00 36.28 106 TYR A O 1
ATOM 863 N N . ARG A 1 107 ? 2.075 16.997 -5.954 1.00 46.44 107 ARG A N 1
ATOM 864 C CA . ARG A 1 107 ? 1.378 15.909 -6.686 1.00 46.44 107 ARG A CA 1
ATOM 865 C C . ARG A 1 107 ? 1.240 14.549 -5.975 1.00 46.44 107 ARG A C 1
ATOM 867 O O . ARG A 1 107 ? 1.310 13.507 -6.627 1.00 46.44 107 ARG A O 1
ATOM 874 N N . LEU A 1 108 ? 0.976 14.554 -4.669 1.00 42.97 108 LEU A N 1
ATOM 875 C CA . LEU A 1 108 ? 0.555 13.361 -3.925 1.00 42.97 108 LEU A CA 1
ATOM 876 C C . LEU A 1 108 ? -0.971 13.210 -3.931 1.00 42.97 108 LEU A C 1
ATOM 878 O O . LEU A 1 108 ? -1.704 14.132 -3.568 1.00 42.97 108 LEU A O 1
ATOM 882 N N . LEU A 1 109 ? -1.444 12.033 -4.325 1.00 49.12 109 LEU A N 1
ATOM 883 C CA . LEU A 1 109 ? -2.841 11.633 -4.235 1.00 49.12 109 LEU A CA 1
ATOM 884 C C . LEU A 1 109 ? -2.968 10.586 -3.142 1.00 49.12 109 LEU A C 1
ATOM 886 O O . LEU A 1 109 ? -2.426 9.496 -3.273 1.00 49.12 109 LEU A O 1
ATOM 890 N N . ALA A 1 110 ? -3.708 10.902 -2.088 1.00 51.19 110 ALA A N 1
ATOM 891 C CA . ALA A 1 110 ? -4.278 9.871 -1.241 1.00 51.19 110 ALA A CA 1
ATOM 892 C C . ALA A 1 110 ? -5.568 9.402 -1.907 1.00 51.19 110 ALA A C 1
ATOM 894 O O . ALA A 1 110 ? -6.493 10.198 -2.082 1.00 51.19 110 ALA A O 1
ATOM 895 N N . CYS A 1 111 ? -5.620 8.141 -2.329 1.00 53.66 111 CYS A N 1
ATOM 896 C CA . CYS A 1 111 ? -6.870 7.522 -2.731 1.00 53.66 111 CYS A CA 1
ATOM 897 C C . CYS A 1 111 ? -7.317 6.550 -1.641 1.00 53.66 111 CYS A C 1
ATOM 899 O O . CYS A 1 111 ? -6.631 5.587 -1.306 1.00 53.66 111 CYS A O 1
ATOM 901 N N . ASN A 1 112 ? -8.503 6.831 -1.111 1.00 52.59 112 ASN A N 1
ATOM 902 C CA . ASN A 1 112 ? -9.320 5.833 -0.448 1.00 52.59 112 ASN A CA 1
ATOM 903 C C . ASN A 1 112 ? -10.258 5.303 -1.524 1.00 52.59 112 ASN A C 1
ATOM 905 O O . ASN A 1 112 ? -11.007 6.079 -2.124 1.00 52.59 112 ASN A O 1
ATOM 909 N N . LEU A 1 113 ? -10.148 4.018 -1.833 1.00 49.00 113 LEU A N 1
ATOM 910 C CA . LEU A 1 113 ? -10.975 3.369 -2.835 1.00 49.00 113 LEU A CA 1
ATOM 911 C C . LEU A 1 113 ? -11.732 2.227 -2.170 1.00 49.00 113 LEU A C 1
ATOM 913 O O . LEU A 1 113 ? -11.122 1.277 -1.682 1.00 49.00 113 LEU A O 1
ATOM 917 N N . ASP A 1 114 ? -13.056 2.320 -2.197 1.00 45.66 114 ASP A N 1
ATOM 918 C CA . ASP A 1 114 ? -13.924 1.173 -1.972 1.00 45.66 114 ASP A CA 1
ATOM 919 C C . ASP A 1 114 ? -13.995 0.375 -3.282 1.00 45.66 114 ASP A C 1
ATOM 921 O O . ASP A 1 114 ? -14.453 0.877 -4.312 1.00 45.66 114 ASP A O 1
ATOM 925 N N . ILE A 1 115 ? -13.482 -0.857 -3.270 1.00 46.62 115 ILE A N 1
ATOM 926 C CA . ILE A 1 115 ? -13.546 -1.778 -4.418 1.00 46.62 115 ILE A CA 1
ATOM 927 C C . ILE A 1 115 ? -14.759 -2.709 -4.249 1.00 46.62 115 ILE A C 1
ATOM 929 O O . ILE A 1 115 ? -14.657 -3.929 -4.373 1.00 46.62 115 ILE A O 1
ATOM 933 N N . GLY A 1 116 ? -15.910 -2.145 -3.881 1.00 37.72 116 GLY A N 1
ATOM 934 C CA . GLY A 1 116 ? -17.215 -2.803 -3.760 1.00 37.72 116 GLY A CA 1
ATOM 935 C C . GLY A 1 116 ? -17.378 -3.772 -2.581 1.00 37.72 116 GLY A C 1
ATOM 936 O O . GLY A 1 116 ? -18.510 -4.032 -2.180 1.00 37.72 116 GLY A O 1
ATOM 937 N N . LYS A 1 117 ? -16.282 -4.340 -2.059 1.00 44.31 117 LYS A N 1
ATOM 938 C CA . LYS A 1 117 ? -16.246 -5.254 -0.897 1.00 44.31 117 LYS A CA 1
ATOM 939 C C . LYS A 1 117 ? -15.059 -5.026 0.043 1.00 44.31 117 LYS A C 1
ATOM 941 O O . LYS A 1 117 ? -15.035 -5.601 1.127 1.00 44.31 117 LYS A O 1
ATOM 946 N N . PHE A 1 118 ? -14.076 -4.236 -0.386 1.00 47.16 118 PHE A N 1
ATOM 947 C CA . PHE A 1 118 ? -12.770 -4.115 0.255 1.00 47.16 118 PHE A CA 1
ATOM 948 C C . PHE A 1 118 ? -12.404 -2.650 0.430 1.00 47.16 118 PHE A C 1
ATOM 950 O O . PHE A 1 118 ? -12.590 -1.848 -0.491 1.00 47.16 118 PHE A O 1
ATOM 957 N N . MET A 1 119 ? -11.796 -2.333 1.568 1.00 56.38 119 MET A N 1
ATOM 958 C CA . MET A 1 119 ? -11.196 -1.028 1.797 1.00 56.38 119 MET A CA 1
ATOM 959 C C . MET A 1 119 ? -9.778 -1.035 1.237 1.00 56.38 119 MET A C 1
ATOM 961 O O . MET A 1 119 ? -8.967 -1.880 1.613 1.00 56.38 119 MET A O 1
ATOM 965 N N . GLY A 1 120 ? -9.478 -0.107 0.330 1.00 53.25 120 GLY A N 1
ATOM 966 C CA . GLY A 1 120 ? -8.127 0.144 -0.156 1.00 53.25 120 GLY A CA 1
ATOM 967 C C . GLY A 1 120 ? -7.684 1.556 0.195 1.00 53.25 120 GLY A C 1
ATOM 968 O O . GLY A 1 120 ? -8.382 2.521 -0.114 1.00 53.25 120 GLY A O 1
ATOM 969 N N . MET A 1 121 ? -6.503 1.678 0.792 1.00 61.16 121 MET A N 1
ATOM 970 C CA . MET A 1 121 ? -5.823 2.954 0.967 1.00 61.16 121 MET A CA 1
ATOM 971 C C . MET A 1 121 ? -4.477 2.901 0.254 1.00 61.16 121 MET A C 1
ATOM 973 O O . MET A 1 121 ? -3.668 1.996 0.463 1.00 61.16 121 MET A O 1
ATOM 977 N N . ALA A 1 122 ? -4.235 3.871 -0.617 1.00 53.50 122 ALA A N 1
ATOM 978 C CA . ALA A 1 122 ? -2.958 4.022 -1.291 1.00 53.50 122 ALA A CA 1
ATOM 979 C C . ALA A 1 122 ? -2.576 5.495 -1.372 1.00 53.50 122 ALA A C 1
ATOM 981 O O . ALA A 1 122 ? -3.415 6.368 -1.612 1.00 53.50 122 ALA A O 1
ATOM 982 N N . LEU A 1 123 ? -1.279 5.758 -1.233 1.00 52.31 123 LEU A N 1
ATOM 983 C CA . LEU A 1 123 ? -0.703 6.974 -1.780 1.00 52.31 123 LEU A CA 1
ATOM 984 C C . LEU A 1 123 ? -0.219 6.690 -3.199 1.00 52.31 123 LEU A C 1
ATOM 986 O O . LEU A 1 123 ? 0.449 5.695 -3.481 1.00 52.31 123 LEU A O 1
ATOM 990 N N . VAL A 1 124 ? -0.591 7.583 -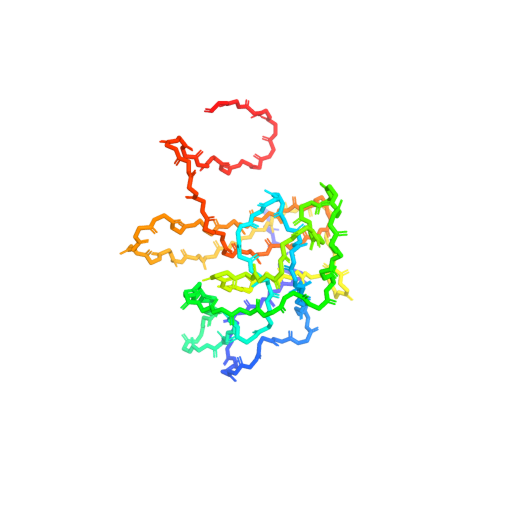4.103 1.00 45.47 124 VAL A N 1
ATOM 991 C CA . VAL A 1 124 ? -0.284 7.521 -5.523 1.00 45.47 124 VAL A CA 1
ATOM 992 C C . VAL A 1 124 ? 0.434 8.798 -5.929 1.00 45.47 124 VAL A C 1
ATOM 994 O O . VAL A 1 124 ? -0.006 9.905 -5.613 1.00 45.47 124 VAL A O 1
ATOM 997 N N . TRP A 1 125 ? 1.507 8.662 -6.706 1.00 38.25 125 TRP A N 1
ATOM 998 C CA . TRP A 1 125 ? 2.138 9.792 -7.381 1.00 38.25 125 TRP A CA 1
ATOM 999 C C . TRP A 1 125 ? 1.659 9.839 -8.838 1.00 38.25 125 TRP A C 1
ATOM 1001 O O . TRP A 1 125 ? 1.936 8.921 -9.610 1.00 38.25 125 TRP A O 1
ATOM 1011 N N . ARG A 1 126 ? 0.925 10.889 -9.246 1.00 39.69 126 ARG A N 1
ATOM 1012 C CA . ARG A 1 126 ? 0.517 11.059 -10.658 1.00 39.69 126 ARG A CA 1
ATOM 1013 C C . ARG A 1 126 ? 1.148 12.274 -11.311 1.00 39.69 126 ARG A C 1
ATOM 1015 O O . ARG A 1 126 ? 1.068 13.397 -10.822 1.00 39.69 126 ARG A O 1
ATOM 1022 N N . ASN A 1 127 ? 1.658 12.051 -12.517 1.00 36.56 127 ASN A N 1
ATOM 1023 C CA . ASN A 1 127 ? 2.088 13.093 -13.436 1.00 36.56 127 ASN A CA 1
ATOM 1024 C C . ASN A 1 127 ? 0.987 13.350 -14.489 1.00 36.56 127 ASN A C 1
ATOM 1026 O O . ASN A 1 127 ? 1.110 12.910 -15.628 1.00 36.56 127 ASN A O 1
ATOM 1030 N N . ARG A 1 128 ? -0.125 14.008 -14.116 1.00 35.84 128 ARG A N 1
ATOM 1031 C CA . ARG A 1 128 ? -1.141 14.503 -15.075 1.00 35.84 128 ARG A CA 1
ATOM 1032 C C . ARG A 1 128 ? -1.578 15.945 -14.753 1.00 35.84 128 ARG A C 1
ATOM 1034 O O . ARG A 1 128 ? -1.578 16.307 -13.579 1.00 35.84 128 ARG A O 1
ATOM 1041 N N . PRO A 1 129 ? -1.945 16.759 -15.767 1.00 29.45 129 PRO A N 1
ATOM 1042 C CA . PRO A 1 129 ? -2.325 18.166 -15.590 1.00 29.45 129 PRO A CA 1
ATOM 1043 C C . PRO A 1 129 ? -3.752 18.395 -15.059 1.00 29.45 129 PRO A C 1
ATOM 1045 O O . PRO A 1 129 ? -4.021 19.485 -14.570 1.00 29.45 129 PRO A O 1
ATOM 1048 N N . ASN A 1 130 ? -4.638 17.392 -15.090 1.00 29.22 130 ASN A N 1
ATOM 1049 C CA . ASN A 1 130 ? -6.016 17.503 -14.597 1.00 29.22 130 ASN A CA 1
ATOM 1050 C C . ASN A 1 130 ? -6.255 16.495 -13.457 1.00 29.22 130 ASN A C 1
ATOM 1052 O O . ASN A 1 130 ? -5.783 15.358 -13.536 1.00 29.22 130 ASN A O 1
ATOM 1056 N N . GLY A 1 131 ? -6.900 16.969 -12.383 1.00 27.11 131 GLY A N 1
ATOM 1057 C CA . GLY A 1 131 ? -6.970 16.359 -11.046 1.00 27.11 131 GLY A CA 1
ATOM 1058 C C . GLY A 1 131 ? -7.687 15.006 -10.934 1.00 27.11 131 GLY A C 1
ATOM 1059 O O . GLY A 1 131 ? -8.177 14.452 -11.912 1.00 27.11 131 GLY A O 1
ATOM 1060 N N . ILE A 1 132 ? -7.732 14.463 -9.710 1.00 32.41 132 ILE A N 1
ATOM 1061 C CA . ILE A 1 132 ? -8.548 13.286 -9.374 1.00 32.41 132 ILE A CA 1
ATOM 1062 C C . ILE A 1 132 ? -9.751 13.720 -8.544 1.00 32.41 132 ILE A C 1
ATOM 1064 O O . ILE A 1 132 ? -9.600 14.320 -7.481 1.00 32.41 132 ILE A O 1
ATOM 1068 N N . LEU A 1 133 ? -10.925 13.342 -9.039 1.00 26.09 133 LEU A N 1
ATOM 1069 C CA . LEU A 1 133 ? -12.204 13.314 -8.343 1.00 26.09 133 LEU A CA 1
ATOM 1070 C C . LEU A 1 133 ? -12.339 11.986 -7.585 1.00 26.09 133 LEU A C 1
ATOM 1072 O O . LEU A 1 133 ? -12.116 10.921 -8.162 1.00 26.09 133 LEU A O 1
ATOM 1076 N N . LEU A 1 134 ? -12.737 12.043 -6.315 1.00 28.22 134 LEU A N 1
ATOM 1077 C CA . LEU A 1 134 ? -13.239 10.886 -5.569 1.00 28.22 134 LEU A CA 1
ATOM 1078 C C . LEU A 1 134 ? -14.758 11.039 -5.446 1.00 28.22 134 LEU A C 1
ATOM 1080 O O . LEU A 1 134 ? -15.238 12.105 -5.059 1.00 28.22 134 LEU A O 1
ATOM 1084 N N . LYS A 1 135 ? -15.510 9.991 -5.791 1.00 28.03 135 LYS A N 1
ATOM 1085 C CA . LYS A 1 135 ? -16.964 9.934 -5.618 1.00 28.03 135 LYS A CA 1
ATOM 1086 C C . LYS A 1 135 ? -17.374 8.579 -5.057 1.00 28.03 135 LYS A C 1
ATOM 1088 O O . LYS A 1 135 ? -16.928 7.556 -5.565 1.00 28.03 135 LYS A O 1
ATOM 1093 N N . ASP A 1 136 ? -18.284 8.616 -4.090 1.00 30.41 136 ASP A N 1
ATOM 1094 C CA . ASP A 1 136 ? -19.161 7.505 -3.736 1.00 30.41 136 ASP A CA 1
ATOM 1095 C C . ASP A 1 136 ? -20.598 7.799 -4.221 1.00 30.41 136 ASP A C 1
ATOM 1097 O O . ASP A 1 136 ? -21.044 8.948 -4.230 1.00 30.41 136 ASP A O 1
ATOM 1101 N N . ASN A 1 137 ? -21.257 6.735 -4.677 1.00 38.84 137 ASN A N 1
ATOM 1102 C CA . ASN A 1 137 ? -22.642 6.566 -5.111 1.00 38.84 137 ASN A CA 1
ATOM 1103 C C . ASN A 1 137 ? -23.229 7.547 -6.161 1.00 38.84 137 ASN A C 1
ATOM 1105 O O . ASN A 1 137 ? -23.541 8.712 -5.926 1.00 38.84 137 ASN A O 1
ATOM 1109 N N . ASN A 1 138 ? -23.471 6.968 -7.346 1.00 36.22 138 ASN A N 1
ATOM 1110 C CA . ASN A 1 138 ? -24.258 7.437 -8.497 1.00 36.22 138 ASN A CA 1
ATOM 1111 C C . ASN A 1 138 ? -23.740 8.637 -9.311 1.00 36.22 138 ASN A C 1
ATOM 1113 O O . ASN A 1 138 ? -24.145 9.775 -9.093 1.00 36.22 138 ASN A O 1
ATOM 1117 N N . HIS A 1 139 ? -22.955 8.307 -10.351 1.00 28.28 139 HIS A N 1
ATOM 1118 C CA . HIS A 1 139 ? -22.577 9.060 -11.572 1.00 28.28 139 HIS A CA 1
ATOM 1119 C C . HIS A 1 139 ? -21.195 9.732 -11.576 1.00 28.28 139 HIS A C 1
ATOM 1121 O O . HIS A 1 139 ? -20.933 10.638 -10.793 1.00 28.28 139 HIS A O 1
ATOM 1127 N N . TYR A 1 140 ? -20.344 9.346 -12.532 1.00 34.41 140 TYR A N 1
ATOM 1128 C CA . TYR A 1 140 ? -19.129 10.080 -12.922 1.00 34.41 140 TYR A CA 1
ATOM 1129 C C . TYR A 1 140 ? -19.508 11.489 -13.441 1.00 34.41 140 TYR A C 1
ATOM 1131 O O . TYR A 1 140 ? -20.687 11.766 -13.610 1.00 34.41 140 TYR A O 1
ATOM 1139 N N . PHE A 1 141 ? -18.601 12.458 -13.557 1.00 29.80 141 PHE A N 1
ATOM 1140 C CA . PHE A 1 141 ? -17.995 12.832 -14.841 1.00 29.80 141 PHE A CA 1
ATOM 1141 C C . PHE A 1 141 ? -16.911 13.914 -14.654 1.00 29.80 141 PHE A C 1
ATOM 1143 O O . PHE A 1 141 ? -17.060 14.784 -13.799 1.00 29.80 141 PHE A O 1
ATOM 1150 N N . SER A 1 142 ? -15.898 13.790 -15.530 1.00 26.20 142 SER A N 1
ATOM 1151 C CA . SER A 1 142 ? -14.771 14.667 -15.929 1.00 26.20 142 SER A CA 1
ATOM 1152 C C . SER A 1 142 ? -13.915 15.331 -14.856 1.00 26.20 142 SER A C 1
ATOM 1154 O O . SER A 1 142 ? -14.380 16.334 -14.275 1.00 26.20 142 SER A O 1
#

InterPro domains:
  IPR013320 Concanavalin A-like lectin/glucanase domain superfamily [SSF49899] (2-103)

Sequence (142 aa):
EGYQEIWSDEFNIDGSPATTWSFENGFVRNEELQWYQKDNANVKDGCLVIEGRKETVTNPNYISGSTDWKTSRPVAQYTSSSLTTVDSFNFMYGRLEVRAKNTYGYRLLACNLDIGKFMGMALVWRNRPNGILLKDNNHYFS

Radius of gyration: 16.51 Å; chains: 1; bounding box: 47×31×43 Å